Protein AF-A0A9J6D5P1-F1 (afdb_monomer_lite)

Secondary structure (DSSP, 8-state):
----TTS-HHHHHHHHHHSHHHHHHHHHHHHHHHTT-PPPPHHHHHHHHHHHHHHHHHHHHHHHHHHHHTT--HHHHTSHHHHHHHHH-GGGGGPPPHHHH--

pLDDT: mean 71.02, std 8.53, range [50.94, 88.19]

Organism: Rhipicephalus microplus (NCBI:txid6941)

Radius of gyration: 27.99 Å; chains: 1; bounding box: 47×36×72 Å

Foldseek 3Di:
DDDDPPDDPVVVVVCVCPDPVVVVVVVVQVVCVVVVNHDQDPVNVVVVVVVVVVVVVVVVVVVVVCVVVVPPPLVVCLDPNVVVCCVPPPVSVPPDRPVVVPD

Structure (mmCIF, N/C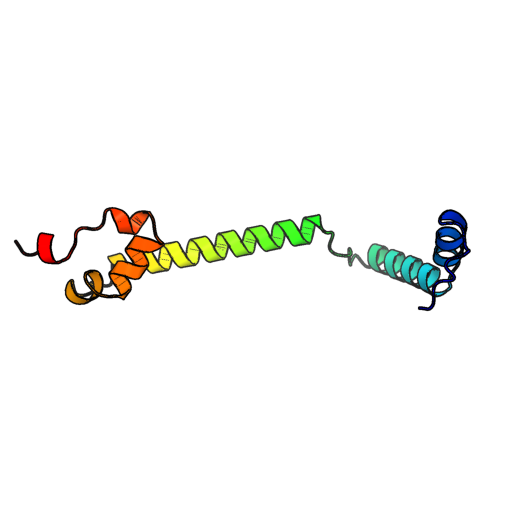A/C/O backbone):
data_AF-A0A9J6D5P1-F1
#
_entry.id   AF-A0A9J6D5P1-F1
#
loop_
_atom_site.group_PDB
_atom_site.id
_atom_site.type_symbol
_atom_site.label_atom_id
_atom_site.label_alt_id
_atom_site.label_comp_id
_atom_site.label_asym_id
_atom_site.label_entity_id
_atom_site.label_seq_id
_atom_site.pdbx_PDB_ins_code
_atom_site.Cartn_x
_atom_site.Cartn_y
_atom_site.Cartn_z
_atom_site.occupancy
_atom_site.B_iso_or_equiv
_at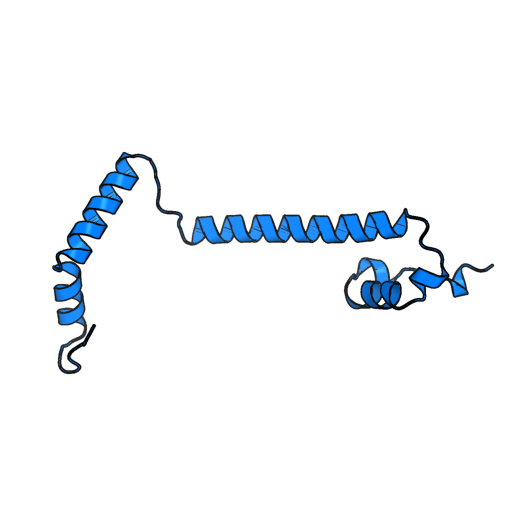om_site.auth_seq_id
_atom_site.auth_comp_id
_atom_site.auth_asym_id
_atom_site.auth_atom_id
_atom_site.pdbx_PDB_model_num
ATOM 1 N N . MET A 1 1 ? 6.036 -7.462 -38.461 1.00 51.38 1 MET A N 1
ATOM 2 C CA . MET A 1 1 ? 7.397 -7.777 -38.949 1.00 51.38 1 MET A CA 1
ATOM 3 C C . MET A 1 1 ? 7.387 -9.234 -39.354 1.00 51.38 1 MET A C 1
ATOM 5 O O . MET A 1 1 ? 7.145 -10.067 -38.495 1.00 51.38 1 MET A O 1
ATOM 9 N N . VAL A 1 2 ? 7.535 -9.529 -40.644 1.00 50.94 2 VAL A N 1
ATOM 10 C CA . VAL A 1 2 ? 7.569 -10.911 -41.141 1.00 50.94 2 VAL A CA 1
ATOM 11 C C . VAL A 1 2 ? 9.008 -11.396 -40.993 1.00 50.94 2 VAL A C 1
ATOM 13 O O . VAL A 1 2 ? 9.895 -10.912 -41.689 1.00 50.94 2 VAL A O 1
ATOM 16 N N . THR A 1 3 ? 9.274 -12.252 -40.010 1.00 65.19 3 THR A N 1
ATOM 17 C CA . THR A 1 3 ? 10.603 -12.839 -39.807 1.00 65.19 3 THR A CA 1
ATOM 18 C C . THR A 1 3 ? 10.721 -14.1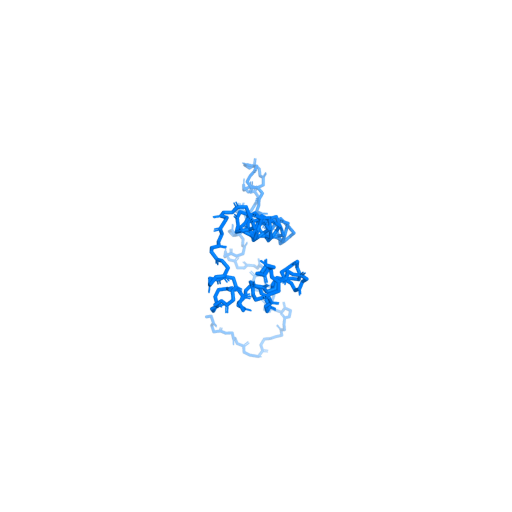11 -40.627 1.00 65.19 3 THR A C 1
ATOM 20 O O . THR A 1 3 ? 9.961 -15.048 -40.400 1.00 65.19 3 THR A O 1
ATOM 23 N N . ASP A 1 4 ? 11.681 -14.140 -41.545 1.00 71.94 4 ASP A N 1
ATOM 24 C CA . ASP A 1 4 ? 12.038 -15.338 -42.300 1.00 71.94 4 ASP A CA 1
ATOM 25 C C . ASP A 1 4 ? 12.570 -16.425 -41.337 1.00 71.94 4 ASP A C 1
ATOM 27 O O . ASP A 1 4 ? 13.595 -16.203 -40.673 1.00 71.94 4 ASP A O 1
ATOM 31 N N . PRO A 1 5 ? 11.880 -17.574 -41.207 1.00 72.31 5 PRO A N 1
ATOM 32 C CA . PRO A 1 5 ? 12.260 -18.631 -40.277 1.00 72.31 5 PRO A CA 1
ATOM 33 C C . PRO A 1 5 ? 13.568 -19.341 -40.663 1.00 72.31 5 PRO A C 1
ATOM 35 O O . PRO A 1 5 ? 14.165 -19.987 -39.803 1.00 72.31 5 PRO A O 1
ATOM 38 N N . ALA A 1 6 ? 14.052 -19.198 -41.903 1.00 81.38 6 ALA A N 1
ATOM 39 C CA . ALA A 1 6 ? 15.275 -19.854 -42.371 1.00 81.38 6 ALA A CA 1
ATOM 40 C C . ALA A 1 6 ? 16.570 -19.164 -41.899 1.00 81.38 6 ALA A C 1
ATOM 42 O O . ALA A 1 6 ? 17.654 -19.750 -41.961 1.00 81.38 6 ALA A O 1
ATOM 43 N N . LYS A 1 7 ? 16.495 -17.920 -41.406 1.00 80.81 7 LYS A N 1
ATOM 44 C CA . LYS A 1 7 ? 17.688 -17.161 -41.005 1.00 80.81 7 LYS A CA 1
ATOM 45 C C . LYS A 1 7 ? 18.237 -17.621 -39.657 1.00 80.81 7 LYS A C 1
ATOM 47 O O . LYS A 1 7 ? 17.507 -17.716 -38.661 1.00 80.81 7 LYS A O 1
ATOM 52 N N . LYS A 1 8 ? 19.559 -17.802 -39.575 1.00 84.81 8 LYS A N 1
ATOM 53 C CA . LYS A 1 8 ? 20.234 -18.106 -38.306 1.00 84.81 8 LYS A CA 1
ATOM 54 C C . LYS A 1 8 ? 20.025 -16.956 -37.304 1.00 84.81 8 LYS A C 1
ATOM 56 O O . LYS A 1 8 ? 19.928 -15.796 -37.711 1.00 84.81 8 LYS A O 1
ATOM 61 N N . PRO A 1 9 ? 19.951 -17.241 -35.991 1.00 82.06 9 PRO A N 1
ATOM 62 C CA . PRO A 1 9 ? 19.714 -16.214 -34.973 1.00 82.06 9 PRO A CA 1
ATOM 63 C C . PRO A 1 9 ? 20.711 -15.046 -35.026 1.00 82.06 9 PRO A C 1
ATOM 65 O O . PRO A 1 9 ? 20.314 -13.890 -34.903 1.00 82.06 9 PRO A O 1
ATOM 68 N N . TYR A 1 10 ? 21.991 -15.331 -35.284 1.00 82.62 10 TYR A N 1
ATOM 69 C CA . TYR A 1 10 ? 23.044 -14.312 -35.353 1.00 82.62 10 TYR A CA 1
ATOM 70 C C . TYR A 1 10 ? 22.884 -13.341 -36.526 1.00 82.62 10 TYR A C 1
ATOM 72 O O . TYR A 1 10 ? 23.125 -12.144 -36.366 1.00 82.62 10 TYR A O 1
ATOM 80 N N . ASP A 1 11 ? 22.426 -13.825 -37.680 1.00 84.19 11 ASP A N 1
ATOM 81 C CA . ASP A 1 11 ? 22.209 -12.981 -38.858 1.00 84.19 11 ASP A CA 1
ATOM 82 C C . ASP A 1 11 ? 21.033 -12.026 -38.632 1.00 84.19 11 ASP A C 1
ATOM 84 O O . ASP A 1 11 ? 21.114 -10.845 -38.963 1.00 84.19 11 ASP A O 1
ATOM 88 N N . ARG A 1 12 ? 19.981 -12.496 -37.949 1.00 81.44 12 ARG A N 1
ATOM 89 C CA . ARG A 1 12 ? 18.836 -11.663 -37.548 1.00 81.44 12 ARG A CA 1
ATOM 90 C C . ARG A 1 12 ? 19.238 -10.555 -36.575 1.00 81.44 12 ARG A C 1
ATOM 92 O O . ARG A 1 12 ? 18.790 -9.419 -36.719 1.00 81.44 12 ARG A O 1
ATOM 99 N N . ILE A 1 13 ? 20.101 -10.867 -35.607 1.00 83.69 13 ILE A N 1
ATOM 100 C CA . ILE A 1 13 ? 20.645 -9.867 -34.677 1.00 83.69 13 ILE A CA 1
ATOM 101 C C . ILE A 1 13 ? 21.475 -8.838 -35.446 1.00 83.69 13 ILE A C 1
ATOM 103 O O . ILE A 1 13 ? 21.304 -7.637 -35.243 1.00 83.69 13 ILE A O 1
ATOM 107 N N . ARG A 1 14 ? 22.333 -9.286 -36.367 1.00 85.12 14 ARG A N 1
ATOM 108 C CA . ARG A 1 14 ? 23.156 -8.394 -37.191 1.00 85.12 14 ARG A CA 1
ATOM 109 C C . ARG A 1 14 ? 22.296 -7.463 -38.050 1.00 85.12 14 ARG A C 1
ATOM 111 O O . ARG A 1 14 ? 22.543 -6.261 -38.052 1.00 85.12 14 ARG A O 1
ATOM 118 N N . GLU A 1 15 ? 21.268 -7.978 -38.721 1.00 85.94 15 GLU A N 1
ATOM 119 C CA . GLU A 1 15 ? 20.313 -7.167 -39.493 1.00 85.94 15 GLU A CA 1
ATOM 120 C C . GLU A 1 15 ? 19.595 -6.140 -38.612 1.00 85.94 15 GLU A C 1
ATOM 122 O O . GLU A 1 15 ? 19.481 -4.971 -38.984 1.00 85.94 15 GLU A O 1
ATOM 127 N N . HIS A 1 16 ? 19.160 -6.549 -37.417 1.00 83.81 16 HIS A N 1
ATOM 128 C CA . HIS A 1 16 ? 18.526 -5.642 -36.467 1.00 83.81 16 HIS A CA 1
ATOM 129 C C . HIS A 1 16 ? 19.470 -4.510 -36.044 1.00 83.81 16 HIS A C 1
ATOM 131 O O . HIS A 1 16 ? 19.086 -3.343 -36.134 1.00 83.81 16 HIS A O 1
ATOM 137 N N . LEU A 1 17 ? 20.707 -4.834 -35.652 1.00 84.25 17 LEU A N 1
ATOM 138 C CA . LEU A 1 17 ? 21.720 -3.854 -35.242 1.00 84.25 17 LEU A CA 1
ATOM 139 C C . LEU A 1 17 ? 22.066 -2.868 -36.366 1.00 84.25 17 LEU A C 1
ATOM 141 O O . LEU A 1 17 ? 22.318 -1.692 -36.107 1.00 84.25 17 LEU A O 1
ATOM 145 N N . MET A 1 18 ? 22.046 -3.331 -37.617 1.00 84.69 18 MET A N 1
ATOM 146 C CA . MET A 1 18 ? 22.342 -2.506 -38.791 1.00 84.69 18 MET A CA 1
ATOM 147 C C . MET A 1 18 ? 21.134 -1.717 -39.311 1.00 84.69 18 MET A C 1
ATOM 149 O O . MET A 1 18 ? 21.311 -0.810 -40.130 1.00 84.69 18 MET A O 1
ATOM 153 N N . SER A 1 19 ? 19.922 -2.021 -38.837 1.00 88.19 19 SER A N 1
ATOM 154 C CA . SER A 1 19 ? 18.697 -1.354 -39.276 1.00 88.19 19 SER A CA 1
ATOM 155 C C . SER A 1 19 ? 18.704 0.141 -38.944 1.00 88.19 19 SER A C 1
ATOM 157 O O . SER A 1 19 ? 19.156 0.567 -37.877 1.00 88.19 19 SER A O 1
ATOM 159 N N . SER A 1 20 ? 18.126 0.956 -39.831 1.00 82.56 20 SER A N 1
ATOM 160 C CA . SER A 1 20 ? 17.984 2.404 -39.615 1.00 82.56 20 SER A CA 1
ATOM 161 C C . SER A 1 20 ? 17.223 2.726 -38.327 1.00 82.56 20 SER A C 1
ATOM 163 O O . SER A 1 20 ? 17.505 3.723 -37.668 1.00 82.56 20 SER A O 1
ATOM 165 N N . ARG A 1 21 ? 16.298 1.844 -37.926 1.00 82.31 21 ARG A N 1
ATOM 166 C CA . ARG A 1 21 ? 15.535 1.970 -36.682 1.00 82.31 21 ARG A CA 1
ATOM 167 C C . ARG A 1 21 ? 16.423 1.831 -35.445 1.00 82.31 21 ARG A C 1
ATOM 169 O O . ARG A 1 21 ? 16.296 2.631 -34.526 1.00 82.31 21 ARG A O 1
ATOM 176 N N . HIS A 1 22 ? 17.323 0.847 -35.431 1.00 81.50 22 HIS A N 1
ATOM 177 C CA . HIS A 1 22 ? 18.251 0.647 -34.319 1.00 81.50 22 HIS A CA 1
ATOM 178 C C . HIS A 1 22 ? 19.288 1.774 -34.237 1.00 81.50 22 HIS A C 1
ATOM 180 O O . HIS A 1 22 ? 19.586 2.260 -33.148 1.00 81.50 22 HIS A O 1
ATOM 186 N N . LYS A 1 23 ? 19.785 2.247 -35.388 1.00 83.44 23 LYS A N 1
ATOM 187 C CA . LYS A 1 23 ? 20.692 3.404 -35.450 1.00 83.44 23 LYS A CA 1
ATOM 188 C C . LYS A 1 23 ? 20.045 4.663 -34.873 1.00 83.44 23 LYS A C 1
ATOM 190 O O . LYS A 1 23 ? 20.667 5.309 -34.038 1.00 83.44 23 LYS A O 1
ATOM 195 N N . LYS A 1 24 ? 18.792 4.943 -35.250 1.00 82.44 24 LYS A N 1
ATOM 196 C CA . LYS A 1 24 ? 18.019 6.069 -34.708 1.00 82.44 24 LYS A CA 1
ATOM 197 C C . LYS A 1 24 ? 17.795 5.938 -33.197 1.00 82.44 24 LYS A C 1
ATOM 199 O O . LYS A 1 24 ? 18.045 6.866 -32.450 1.00 82.44 24 LYS A O 1
ATOM 204 N N . PHE A 1 25 ? 17.428 4.749 -32.717 1.00 77.12 25 PHE A N 1
ATOM 205 C CA . PHE A 1 25 ? 17.273 4.516 -31.277 1.00 77.12 25 PHE A CA 1
ATOM 206 C C . PHE A 1 25 ? 18.575 4.766 -30.490 1.00 77.12 25 PHE A C 1
ATOM 208 O O . PHE A 1 25 ? 18.552 5.346 -29.408 1.00 77.12 25 PHE A O 1
ATOM 215 N N . LYS A 1 26 ? 19.728 4.363 -31.042 1.00 77.12 26 LYS A N 1
ATOM 216 C CA . LYS A 1 26 ? 21.049 4.619 -30.448 1.00 77.12 26 LYS A CA 1
ATOM 217 C C . LYS A 1 26 ? 21.419 6.105 -30.435 1.00 77.12 26 LYS A C 1
ATOM 219 O O . LYS A 1 26 ? 22.053 6.527 -29.473 1.00 77.12 26 LYS A O 1
ATOM 224 N N . THR A 1 27 ? 21.082 6.874 -31.472 1.00 76.56 27 THR A N 1
ATOM 225 C CA . THR A 1 27 ? 21.326 8.327 -31.495 1.00 76.56 27 THR A CA 1
ATOM 226 C C . THR A 1 27 ? 20.421 9.045 -30.505 1.00 76.56 27 THR A C 1
ATOM 228 O O . THR A 1 27 ? 20.937 9.758 -29.655 1.00 76.56 27 THR A O 1
ATOM 231 N N . ASP A 1 28 ? 19.123 8.736 -30.506 1.00 74.00 28 ASP A N 1
ATOM 232 C CA . ASP A 1 28 ? 18.140 9.341 -29.599 1.00 74.00 28 ASP A CA 1
ATOM 233 C C . ASP A 1 28 ? 18.488 9.041 -28.123 1.00 74.00 28 ASP A C 1
ATOM 235 O O . ASP A 1 28 ? 18.359 9.898 -27.253 1.00 74.00 28 ASP A O 1
ATOM 239 N N . SER A 1 29 ? 18.995 7.835 -27.827 1.00 65.19 29 SER A N 1
ATOM 240 C CA . SER A 1 29 ? 19.471 7.460 -26.485 1.00 65.19 29 SER A CA 1
ATOM 241 C C . SER A 1 29 ? 20.712 8.244 -26.056 1.00 65.19 29 SER A C 1
ATOM 243 O O . SER A 1 29 ? 20.804 8.634 -24.897 1.00 65.19 29 SER A O 1
ATOM 245 N N . LYS A 1 30 ? 21.668 8.478 -26.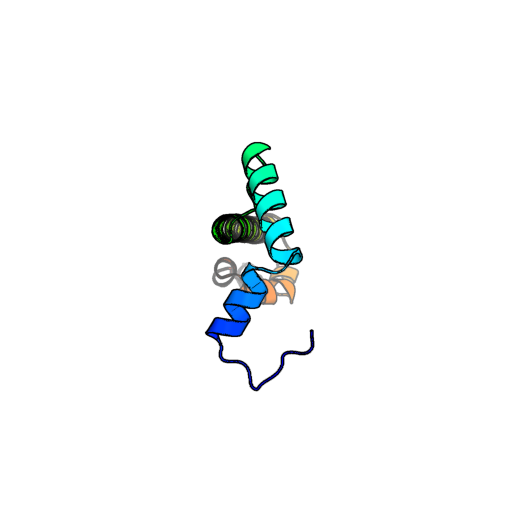964 1.00 67.94 30 LYS A N 1
ATOM 246 C CA . LYS A 1 30 ? 22.863 9.283 -26.663 1.00 67.94 30 LYS A CA 1
ATOM 247 C C . LYS A 1 30 ? 22.510 10.754 -26.471 1.00 67.94 30 LYS A C 1
ATOM 249 O O . LYS A 1 30 ? 23.048 11.390 -25.574 1.00 67.94 30 LYS A O 1
ATOM 254 N N . GLU A 1 31 ? 21.590 11.273 -27.281 1.00 65.19 31 GLU A N 1
ATOM 255 C CA . GLU A 1 31 ? 21.075 12.637 -27.154 1.00 65.19 31 GLU A CA 1
ATOM 256 C C . GLU A 1 31 ? 20.351 12.828 -25.811 1.00 65.19 31 GLU A C 1
ATOM 258 O O . GLU A 1 31 ? 20.607 13.810 -25.114 1.00 65.19 31 GLU A O 1
ATOM 263 N N . ALA A 1 32 ? 19.544 11.851 -25.384 1.00 60.41 32 ALA A N 1
ATOM 264 C CA . ALA A 1 32 ? 18.882 11.851 -24.078 1.00 60.41 32 ALA A CA 1
ATOM 265 C C . ALA A 1 32 ? 19.869 11.753 -22.895 1.00 60.41 32 ALA A C 1
ATOM 267 O O . ALA A 1 32 ? 19.695 12.450 -21.895 1.00 60.41 32 ALA A O 1
ATOM 268 N N . GLU A 1 33 ? 20.939 10.957 -23.016 1.00 61.56 33 GLU A N 1
ATOM 269 C CA . GLU A 1 33 ? 22.028 10.905 -22.026 1.00 61.56 33 GLU A CA 1
ATOM 270 C C . GLU A 1 33 ? 22.758 12.255 -21.913 1.00 61.56 33 GLU A C 1
ATOM 272 O O . GLU A 1 33 ? 23.006 12.726 -20.803 1.00 61.56 33 GLU A O 1
ATOM 277 N N . THR A 1 34 ? 23.035 12.928 -23.037 1.00 60.97 34 THR A N 1
ATOM 278 C CA . THR A 1 34 ? 23.641 14.274 -23.033 1.00 60.97 34 THR A CA 1
ATOM 279 C C . THR A 1 34 ? 22.692 15.373 -22.549 1.00 60.97 34 THR A C 1
ATOM 281 O O . THR A 1 34 ? 23.147 16.363 -21.983 1.00 60.97 34 THR A O 1
ATOM 284 N N . ALA A 1 35 ? 21.379 15.192 -22.716 1.00 62.94 35 ALA A N 1
ATOM 285 C CA . ALA A 1 35 ? 20.337 16.103 -22.239 1.00 62.94 35 ALA A CA 1
ATOM 286 C C . ALA A 1 35 ? 19.900 15.822 -20.783 1.00 62.94 35 ALA A C 1
ATOM 288 O O . ALA A 1 35 ? 18.903 16.378 -20.318 1.00 62.94 35 ALA A O 1
ATOM 289 N N . GLY A 1 36 ? 20.602 14.938 -20.061 1.00 57.34 36 GLY A N 1
ATOM 290 C CA . GLY A 1 36 ? 20.306 14.590 -18.665 1.00 57.34 36 GLY A CA 1
ATOM 291 C C . GLY A 1 36 ? 18.990 13.827 -18.461 1.00 57.34 36 GLY A C 1
ATOM 292 O O . GLY A 1 36 ? 18.571 13.596 -17.327 1.00 57.34 36 GLY A O 1
ATOM 293 N N . THR A 1 37 ? 18.327 13.408 -19.539 1.00 59.88 37 THR A N 1
ATOM 294 C CA . THR A 1 37 ? 17.080 12.640 -19.505 1.00 59.88 37 THR A CA 1
ATOM 295 C C . THR A 1 37 ? 17.418 11.152 -19.563 1.00 59.88 37 THR A C 1
ATOM 297 O O . THR A 1 37 ? 17.224 10.473 -20.568 1.00 59.88 37 THR A O 1
ATOM 300 N N . SER A 1 38 ? 17.964 10.645 -18.455 1.00 62.84 38 SER A N 1
ATOM 301 C CA . SER A 1 38 ? 18.234 9.216 -18.269 1.00 62.84 38 SER A CA 1
ATOM 302 C C . SER A 1 38 ? 16.953 8.409 -18.503 1.00 62.84 38 SER A C 1
ATOM 304 O O . SER A 1 38 ? 15.932 8.643 -17.844 1.00 62.84 38 SER A O 1
ATOM 306 N N . GLN A 1 39 ? 16.982 7.475 -19.460 1.00 64.38 39 GLN A N 1
ATOM 307 C CA . GLN A 1 39 ? 15.891 6.519 -19.628 1.00 64.38 39 GLN A CA 1
ATOM 308 C C . GLN A 1 39 ? 15.732 5.743 -18.318 1.00 64.38 39 GLN A C 1
ATOM 310 O O . GLN A 1 39 ? 16.693 5.163 -17.818 1.00 64.38 39 GLN A O 1
ATOM 315 N N . GLN A 1 40 ? 14.523 5.760 -17.749 1.00 64.25 40 GLN A N 1
ATOM 316 C CA . GLN A 1 40 ? 14.253 5.119 -16.463 1.00 64.25 40 GLN A CA 1
ATOM 317 C C . GLN A 1 40 ? 14.617 3.640 -16.549 1.00 64.25 40 GLN A C 1
ATOM 319 O O . GLN A 1 40 ? 14.065 2.895 -17.362 1.00 64.25 40 GLN A O 1
ATOM 324 N N . THR A 1 41 ? 15.565 3.219 -15.719 1.00 77.19 41 THR A N 1
ATOM 325 C CA . THR A 1 41 ? 16.003 1.829 -15.703 1.00 77.19 41 THR A CA 1
ATOM 326 C C . THR A 1 41 ? 14.903 0.947 -15.105 1.00 77.19 41 THR A C 1
ATOM 328 O O . THR A 1 41 ? 14.046 1.408 -14.345 1.00 77.19 41 THR A O 1
ATOM 331 N N . LEU A 1 42 ? 14.923 -0.358 -15.406 1.00 73.38 42 LEU A N 1
ATOM 332 C CA . LEU A 1 42 ? 14.029 -1.322 -14.742 1.00 73.38 42 LEU A CA 1
ATOM 333 C C . LEU A 1 42 ? 14.171 -1.258 -13.212 1.00 73.38 42 LEU A C 1
ATOM 335 O O . LEU A 1 42 ? 13.191 -1.429 -12.486 1.00 73.38 42 LEU A O 1
ATOM 339 N N . PHE A 1 43 ? 15.380 -0.953 -12.734 1.00 68.44 43 PHE A N 1
ATOM 340 C CA . PHE A 1 43 ? 15.661 -0.722 -11.325 1.00 68.44 43 PHE A CA 1
ATOM 341 C C . PHE A 1 43 ? 14.909 0.509 -10.793 1.00 68.44 43 PHE A C 1
ATOM 343 O O . PHE A 1 43 ? 14.180 0.386 -9.809 1.00 68.44 43 PHE A O 1
ATOM 350 N N . ASP A 1 44 ? 14.971 1.651 -11.484 1.00 70.31 44 ASP A N 1
ATOM 351 C CA . ASP A 1 44 ? 14.250 2.872 -11.090 1.00 70.31 44 ASP A CA 1
ATOM 352 C C . ASP A 1 44 ? 12.734 2.657 -11.032 1.00 70.31 44 ASP A C 1
ATOM 354 O O . ASP A 1 44 ? 12.064 3.112 -10.099 1.00 70.31 44 ASP A O 1
ATOM 358 N N . MET A 1 45 ? 12.186 1.919 -12.002 1.00 74.25 45 MET A N 1
ATOM 359 C CA . MET A 1 45 ? 10.766 1.566 -12.009 1.00 74.25 45 MET A CA 1
ATOM 360 C C . MET A 1 45 ? 10.397 0.672 -10.819 1.00 74.25 45 MET A C 1
ATOM 362 O O . MET A 1 45 ? 9.383 0.920 -10.163 1.00 74.25 45 MET A O 1
ATOM 366 N N . SER A 1 46 ? 11.233 -0.317 -10.487 1.00 72.25 46 SER A N 1
ATOM 367 C CA . SER A 1 46 ? 10.997 -1.209 -9.344 1.00 72.25 46 SER A CA 1
ATOM 368 C C . SER A 1 46 ? 11.038 -0.476 -7.996 1.00 72.25 46 SER A C 1
ATOM 370 O O . SER A 1 46 ? 10.181 -0.700 -7.140 1.00 72.25 46 SER A O 1
ATOM 372 N N . CYS A 1 47 ? 11.965 0.472 -7.825 1.00 70.56 47 CYS A N 1
ATOM 373 C CA . CYS A 1 47 ? 12.069 1.291 -6.618 1.00 70.56 47 CYS A CA 1
ATOM 374 C C . CYS A 1 47 ? 10.834 2.182 -6.425 1.00 70.56 47 CYS A C 1
ATOM 376 O O . CYS A 1 47 ? 10.290 2.257 -5.322 1.00 70.56 47 CYS A O 1
ATOM 378 N N . ARG A 1 48 ? 10.339 2.813 -7.499 1.00 72.25 48 ARG A N 1
ATOM 379 C CA . ARG A 1 48 ? 9.112 3.630 -7.456 1.00 72.25 48 ARG A CA 1
ATOM 380 C C . ARG A 1 48 ? 7.876 2.799 -7.140 1.00 72.25 48 ARG A C 1
ATOM 382 O O . ARG A 1 48 ? 7.029 3.240 -6.368 1.00 72.25 48 ARG A O 1
ATOM 389 N N . GLN A 1 49 ? 7.780 1.605 -7.717 1.00 71.25 49 GLN A N 1
ATOM 390 C CA . GLN A 1 49 ? 6.678 0.691 -7.440 1.00 71.25 49 GLN A CA 1
ATOM 391 C C . GLN A 1 49 ? 6.657 0.286 -5.959 1.00 71.25 49 GLN A C 1
ATOM 393 O O . GLN A 1 49 ? 5.620 0.384 -5.308 1.00 71.25 49 GLN A O 1
ATOM 398 N N . ARG A 1 50 ? 7.821 -0.042 -5.387 1.00 72.12 50 ARG A N 1
ATOM 399 C CA . ARG A 1 50 ? 7.963 -0.367 -3.961 1.00 72.12 50 ARG A CA 1
ATOM 400 C C . ARG A 1 50 ? 7.588 0.796 -3.038 1.00 72.12 50 ARG A C 1
ATOM 402 O O . ARG A 1 50 ? 6.977 0.582 -1.991 1.00 72.12 50 ARG A O 1
ATOM 409 N N . ALA A 1 51 ? 7.939 2.025 -3.418 1.00 72.94 51 ALA A N 1
ATOM 410 C CA . ALA A 1 51 ? 7.561 3.222 -2.669 1.00 72.94 51 ALA A CA 1
ATOM 411 C C . ALA A 1 51 ? 6.034 3.413 -2.652 1.00 72.94 51 ALA A C 1
ATOM 413 O O . ALA A 1 51 ? 5.460 3.617 -1.586 1.00 72.94 51 ALA A O 1
ATOM 414 N N . LYS A 1 52 ? 5.366 3.238 -3.802 1.00 73.56 52 LYS A N 1
ATOM 415 C CA . LYS A 1 52 ? 3.896 3.286 -3.897 1.00 73.56 52 LYS A CA 1
ATOM 416 C C . LYS A 1 52 ? 3.210 2.183 -3.094 1.00 73.56 52 LYS A C 1
ATOM 418 O O . LYS A 1 52 ? 2.181 2.423 -2.475 1.00 73.56 52 LYS A O 1
ATOM 423 N N . GLU A 1 53 ? 3.768 0.977 -3.083 1.00 72.19 53 GLU A N 1
ATOM 424 C CA . GLU A 1 53 ? 3.246 -0.128 -2.268 1.00 72.19 53 GLU A CA 1
ATOM 425 C C . GLU A 1 53 ? 3.381 0.159 -0.771 1.00 72.19 53 GLU A C 1
ATOM 427 O O . GLU A 1 53 ? 2.463 -0.124 -0.003 1.00 72.19 53 GLU A O 1
ATOM 432 N N . THR A 1 54 ? 4.491 0.779 -0.363 1.00 72.75 54 THR A N 1
ATOM 433 C CA . THR A 1 54 ? 4.694 1.240 1.018 1.00 72.75 54 THR A CA 1
ATOM 434 C C . THR A 1 54 ? 3.669 2.307 1.399 1.00 72.75 54 THR A C 1
ATOM 436 O O . THR A 1 54 ? 3.044 2.206 2.451 1.00 72.75 54 THR A O 1
ATOM 439 N N . GLU A 1 55 ? 3.440 3.286 0.522 1.00 73.44 55 GLU A N 1
ATOM 440 C CA . GLU A 1 55 ? 2.436 4.336 0.715 1.00 73.44 55 GLU A CA 1
ATOM 441 C C . GLU A 1 55 ? 1.019 3.752 0.836 1.00 73.44 55 GLU A C 1
ATOM 443 O O . GLU A 1 55 ? 0.293 4.069 1.776 1.00 73.44 55 GLU A O 1
ATOM 448 N N . ALA A 1 56 ? 0.646 2.815 -0.040 1.00 66.44 56 ALA A N 1
ATOM 449 C CA . ALA A 1 56 ? -0.639 2.123 0.040 1.00 66.44 56 ALA A CA 1
ATOM 450 C C . ALA A 1 56 ? -0.797 1.336 1.355 1.00 66.44 56 ALA A C 1
ATOM 452 O O . ALA A 1 56 ? -1.879 1.310 1.945 1.00 66.44 56 ALA A O 1
ATOM 453 N N . TYR A 1 57 ? 0.283 0.725 1.848 1.00 67.44 57 TYR A N 1
ATOM 454 C CA . TYR A 1 57 ? 0.283 0.029 3.133 1.00 67.44 57 TYR A CA 1
ATOM 455 C C . TYR A 1 57 ? 0.064 0.997 4.309 1.00 67.44 57 TYR A C 1
ATOM 457 O O . TYR A 1 57 ? -0.693 0.682 5.232 1.00 67.44 57 TYR A O 1
ATOM 465 N N . CYS A 1 58 ? 0.662 2.192 4.252 1.00 69.75 58 CYS A N 1
ATOM 466 C CA . CYS A 1 58 ? 0.420 3.268 5.216 1.00 69.75 58 CYS A CA 1
ATOM 467 C C . CYS A 1 58 ? -1.046 3.720 5.204 1.00 69.75 58 CYS A C 1
ATOM 469 O O . CYS A 1 58 ? -1.650 3.811 6.269 1.00 69.75 58 CYS A O 1
ATOM 471 N N . VAL A 1 59 ? -1.656 3.887 4.026 1.00 67.81 59 VAL A N 1
ATOM 472 C CA . VAL A 1 59 ? -3.072 4.281 3.897 1.00 67.81 59 VAL A CA 1
ATOM 473 C C . VAL A 1 59 ? -4.014 3.247 4.522 1.00 67.81 59 VAL A C 1
ATOM 475 O O . VAL A 1 59 ? -4.955 3.617 5.221 1.00 67.81 59 VAL A O 1
ATOM 478 N N . ILE A 1 60 ? -3.756 1.947 4.337 1.00 71.75 60 ILE A N 1
ATOM 479 C CA . ILE A 1 60 ? -4.543 0.888 4.995 1.00 71.75 60 ILE A CA 1
ATOM 480 C C . ILE A 1 60 ? -4.392 0.978 6.515 1.00 71.75 60 ILE A C 1
ATOM 482 O O . ILE A 1 60 ? -5.373 0.846 7.247 1.00 71.75 60 ILE A O 1
ATOM 486 N N . HIS A 1 61 ? -3.172 1.205 7.001 1.00 69.62 61 HIS A N 1
ATOM 487 C CA . HIS A 1 61 ? -2.911 1.310 8.430 1.00 69.62 61 HIS A CA 1
ATOM 488 C C . HIS A 1 61 ? -3.590 2.542 9.047 1.00 69.62 61 HIS A C 1
ATOM 490 O O . HIS A 1 61 ? -4.171 2.440 10.128 1.00 69.62 61 HIS A O 1
ATOM 496 N N . ASP A 1 62 ? -3.572 3.678 8.354 1.00 70.06 62 ASP A N 1
ATOM 497 C CA . ASP A 1 62 ? -4.241 4.904 8.785 1.00 70.06 62 ASP A CA 1
ATOM 498 C C . ASP A 1 62 ? -5.760 4.778 8.719 1.00 70.06 62 ASP A C 1
ATOM 500 O O . ASP A 1 62 ? -6.438 5.229 9.636 1.00 70.06 62 ASP A O 1
ATOM 504 N N . PHE A 1 63 ? -6.304 4.079 7.720 1.00 68.38 63 PHE A N 1
ATOM 505 C CA . PHE A 1 63 ? -7.725 3.746 7.671 1.00 68.38 63 PHE A CA 1
ATOM 506 C C . PHE A 1 63 ? -8.133 2.857 8.850 1.00 68.38 63 PHE A C 1
ATOM 508 O O . PHE A 1 63 ? -9.075 3.187 9.560 1.00 68.38 63 PHE A O 1
ATOM 515 N N . VAL A 1 64 ? -7.403 1.772 9.130 1.00 67.06 64 VAL A N 1
ATOM 516 C CA . VAL A 1 64 ? -7.678 0.895 10.286 1.00 67.06 64 VAL A CA 1
ATOM 517 C C . VAL A 1 64 ? -7.552 1.658 11.607 1.00 67.06 64 VAL A C 1
ATOM 519 O O . VAL A 1 64 ? -8.373 1.482 12.506 1.00 67.06 64 VAL A O 1
ATOM 522 N N . ARG A 1 65 ? -6.550 2.535 11.724 1.00 66.56 65 ARG A N 1
ATOM 523 C CA . ARG A 1 65 ? -6.355 3.398 12.891 1.00 66.56 65 ARG A CA 1
ATOM 524 C C . ARG A 1 65 ? -7.513 4.390 13.044 1.00 66.56 65 ARG A C 1
ATOM 526 O O . ARG A 1 65 ? -8.064 4.505 14.133 1.00 66.56 65 ARG A O 1
ATOM 533 N N . ALA A 1 66 ? -7.920 5.061 11.969 1.00 65.69 66 ALA A N 1
ATOM 534 C CA . ALA A 1 66 ? -9.056 5.976 11.959 1.00 65.69 66 ALA A CA 1
ATOM 535 C C . ALA A 1 66 ? -10.366 5.250 12.284 1.00 65.69 66 ALA A C 1
ATOM 537 O O . ALA A 1 66 ? -11.158 5.760 13.067 1.00 65.69 66 ALA A O 1
ATOM 538 N N . LEU A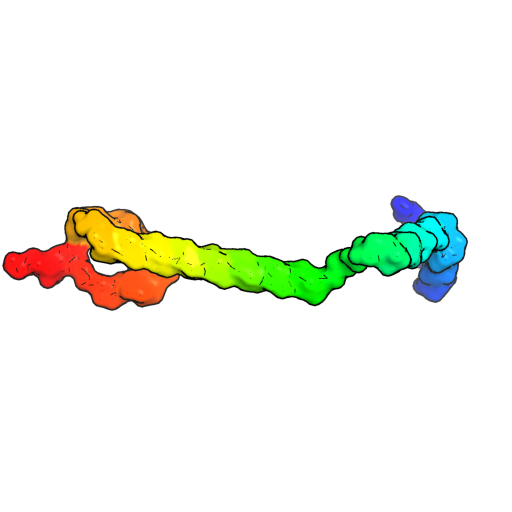 1 67 ? -10.560 4.030 11.774 1.00 64.00 67 LEU A N 1
ATOM 539 C CA . LEU A 1 67 ? -11.691 3.176 12.128 1.00 64.00 67 LEU A CA 1
ATOM 540 C C . LEU A 1 67 ? -11.721 2.897 13.639 1.00 64.00 67 LEU A C 1
ATOM 542 O O . LEU A 1 67 ? -12.761 3.089 14.265 1.00 64.00 67 LEU A O 1
ATOM 546 N N . ALA A 1 68 ? -10.584 2.536 14.243 1.00 62.78 68 ALA A N 1
ATOM 547 C CA . ALA A 1 68 ? -10.486 2.304 15.685 1.00 62.78 68 ALA A CA 1
ATOM 548 C C . ALA A 1 68 ? -10.814 3.555 16.525 1.00 62.78 68 ALA A C 1
ATOM 550 O O . ALA A 1 68 ? -11.404 3.430 17.596 1.00 62.78 68 ALA A O 1
ATOM 551 N N . TYR A 1 69 ? -10.473 4.754 16.038 1.00 64.12 69 TYR A N 1
ATOM 552 C CA . TYR A 1 69 ? -10.767 6.020 16.724 1.00 64.12 69 TYR A CA 1
ATOM 553 C C . TYR A 1 69 ? -12.144 6.612 16.406 1.00 64.12 69 TYR A C 1
ATOM 555 O O . TYR A 1 69 ? -12.665 7.384 17.204 1.00 64.12 69 TYR A O 1
ATOM 563 N N . SER A 1 70 ? -12.755 6.259 15.273 1.00 59.19 70 SER A N 1
ATOM 564 C CA . SER A 1 70 ? -13.999 6.881 14.790 1.00 59.19 70 SER A CA 1
ATOM 565 C C . SER A 1 70 ? -15.254 6.488 15.572 1.00 59.19 70 SER A C 1
ATOM 567 O O . SER A 1 70 ? -16.357 6.848 15.171 1.00 59.19 70 SER A O 1
ATOM 569 N N . GLY A 1 71 ? -15.113 5.766 16.691 1.00 59.09 71 GLY A N 1
ATOM 570 C CA . GLY A 1 71 ? -16.257 5.353 17.498 1.00 59.09 71 GLY A CA 1
ATOM 571 C C . GLY A 1 71 ? -17.272 4.584 16.659 1.00 59.09 71 GLY A C 1
ATOM 572 O O . GLY A 1 71 ? -18.474 4.790 16.822 1.00 59.09 71 GLY A O 1
ATOM 573 N N . ILE A 1 72 ? -16.787 3.746 15.726 1.00 58.97 72 ILE A N 1
ATOM 574 C CA . ILE A 1 72 ? -17.626 2.842 14.938 1.00 58.97 72 ILE A CA 1
ATOM 575 C C . ILE A 1 72 ? -18.540 2.164 15.931 1.00 58.97 72 ILE A C 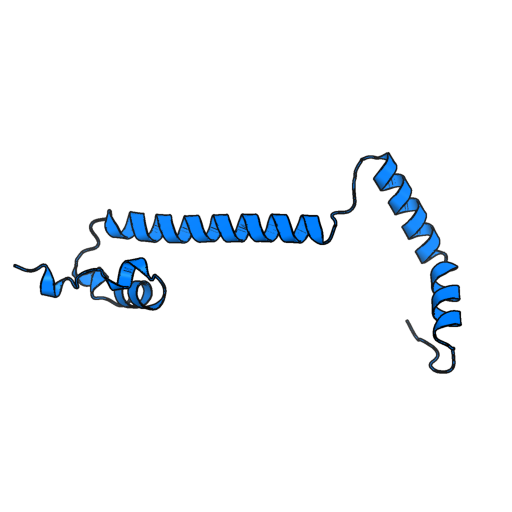1
ATOM 577 O O . ILE A 1 72 ? -18.069 1.465 16.834 1.00 58.97 72 ILE A O 1
ATOM 581 N N . SER A 1 73 ? -19.841 2.421 15.791 1.00 59.62 73 SER A N 1
ATOM 582 C CA . SER A 1 73 ? -20.819 1.799 16.666 1.00 59.62 73 SER A CA 1
ATOM 583 C C . SER A 1 73 ? -20.516 0.306 16.682 1.00 59.62 73 SER A C 1
ATOM 585 O O . SER A 1 73 ? -20.249 -0.292 15.638 1.00 59.62 73 SER A O 1
ATOM 587 N N . MET A 1 74 ? -20.515 -0.309 17.857 1.00 56.84 74 MET A N 1
ATOM 588 C CA . MET A 1 74 ? -20.199 -1.731 17.985 1.00 56.84 74 MET A CA 1
ATOM 589 C C . MET A 1 74 ? -20.982 -2.615 16.996 1.00 56.84 74 MET A C 1
ATOM 591 O O . MET A 1 74 ? -20.501 -3.652 16.557 1.00 56.84 74 MET A O 1
ATOM 595 N N . HIS A 1 75 ? -22.162 -2.148 16.582 1.00 60.97 75 HIS A N 1
ATOM 596 C CA . HIS A 1 75 ? -23.012 -2.771 15.578 1.00 60.97 75 HIS A CA 1
ATOM 597 C C . HIS A 1 75 ? -22.398 -2.838 14.164 1.00 60.97 75 HIS A C 1
ATOM 599 O O . HIS A 1 75 ? -22.686 -3.765 13.412 1.00 60.97 75 HIS A O 1
ATOM 605 N N . GLN A 1 76 ? -21.562 -1.870 13.784 1.00 64.19 76 GLN A N 1
ATOM 606 C CA . GLN A 1 76 ? -20.816 -1.854 12.521 1.00 64.19 76 GLN A CA 1
ATOM 607 C C . GLN A 1 76 ? -19.504 -2.655 12.619 1.00 64.19 76 GLN A C 1
ATOM 609 O O . GLN A 1 76 ? -19.098 -3.275 11.635 1.00 64.19 76 GLN A O 1
ATOM 614 N N . ALA A 1 77 ? -18.877 -2.706 13.802 1.00 63.28 77 ALA A N 1
ATOM 615 C CA . ALA A 1 77 ? -17.704 -3.547 14.080 1.00 63.28 77 ALA A CA 1
ATOM 616 C C . ALA A 1 77 ? -18.040 -5.054 14.153 1.00 63.28 77 ALA A C 1
ATOM 618 O O . ALA A 1 77 ? -17.201 -5.904 13.845 1.00 63.28 77 ALA A O 1
ATOM 619 N N . ASP A 1 78 ? -19.278 -5.387 14.514 1.00 71.88 78 ASP A N 1
ATOM 620 C CA . ASP A 1 78 ? -19.837 -6.743 14.425 1.00 71.88 78 ASP A CA 1
ATOM 621 C C . ASP A 1 78 ? -20.559 -6.995 13.085 1.00 71.88 78 ASP A C 1
ATOM 623 O O . ASP A 1 78 ? -21.097 -8.074 12.862 1.00 71.88 78 ASP A O 1
ATOM 627 N N . GLY A 1 79 ? -20.577 -6.003 12.188 1.00 75.88 79 GLY A N 1
ATOM 628 C CA . GLY A 1 79 ? -21.190 -6.092 10.866 1.00 75.88 79 GLY A CA 1
ATOM 629 C C . GLY A 1 79 ? -20.207 -6.479 9.750 1.00 75.88 79 GLY A C 1
ATOM 630 O O . GLY A 1 79 ? -19.023 -6.728 10.002 1.00 75.88 79 GLY A O 1
ATOM 631 N N . PRO A 1 80 ? -20.658 -6.443 8.480 1.00 79.50 80 PRO A N 1
ATOM 632 C CA . PRO A 1 80 ? -19.867 -6.877 7.321 1.00 79.50 80 PRO A CA 1
ATOM 633 C C . PRO A 1 80 ? -18.520 -6.157 7.174 1.00 79.50 80 PRO A C 1
ATOM 635 O O . PRO A 1 80 ? -17.543 -6.738 6.704 1.00 79.50 80 PRO A O 1
ATOM 638 N N . LEU A 1 81 ? -18.452 -4.890 7.599 1.00 74.94 81 LEU A N 1
ATOM 639 C CA . LEU A 1 81 ? -17.225 -4.096 7.578 1.00 74.94 81 LEU A CA 1
ATOM 640 C C . LEU A 1 81 ? -16.195 -4.604 8.597 1.00 74.94 81 LEU A C 1
ATOM 642 O O . LEU A 1 81 ? -15.009 -4.700 8.284 1.00 74.94 81 LEU A O 1
ATOM 646 N N . GLY A 1 82 ? -16.641 -4.968 9.799 1.00 76.44 82 GLY A N 1
ATOM 647 C CA . GLY A 1 82 ? -15.782 -5.575 10.810 1.00 76.44 82 GLY A CA 1
ATOM 648 C C . GLY A 1 82 ? -15.286 -6.962 10.409 1.00 76.44 82 GLY A C 1
ATOM 649 O O . GLY A 1 82 ? -14.115 -7.277 10.619 1.00 76.44 82 GLY A O 1
ATOM 650 N N . ASP A 1 83 ? -16.131 -7.766 9.758 1.00 79.38 83 ASP A N 1
ATOM 651 C CA . ASP A 1 83 ? -15.730 -9.068 9.209 1.00 79.38 83 ASP A CA 1
ATOM 652 C C . ASP A 1 83 ? -14.696 -8.926 8.094 1.00 79.38 83 ASP A C 1
ATOM 654 O O . ASP A 1 83 ? -13.694 -9.648 8.069 1.00 79.38 83 ASP A O 1
ATOM 658 N N . PHE A 1 84 ? -14.892 -7.949 7.208 1.00 80.69 84 PHE A N 1
ATOM 659 C CA . PHE A 1 84 ? -13.911 -7.596 6.191 1.00 80.69 84 PHE A CA 1
ATOM 660 C C . PHE A 1 84 ? -12.571 -7.200 6.827 1.00 80.69 84 PHE A C 1
ATOM 662 O O . PHE A 1 84 ? -11.527 -7.754 6.469 1.00 80.69 84 PHE A O 1
ATOM 669 N N . ALA A 1 85 ? -12.591 -6.310 7.823 1.00 76.19 85 ALA A N 1
ATOM 670 C CA . ALA A 1 85 ? -11.386 -5.886 8.529 1.00 76.19 85 ALA A CA 1
ATOM 671 C C . ALA A 1 85 ? -10.686 -7.064 9.231 1.00 76.19 85 ALA A C 1
ATOM 673 O O . ALA A 1 85 ? -9.479 -7.227 9.077 1.00 76.19 85 ALA A O 1
ATOM 674 N N . ARG A 1 86 ? -11.414 -7.948 9.929 1.00 76.19 86 ARG A N 1
ATOM 675 C CA . ARG A 1 86 ? -10.849 -9.153 10.575 1.00 76.19 86 ARG A CA 1
ATOM 676 C C . ARG A 1 86 ? -10.224 -10.131 9.579 1.00 76.19 86 ARG A C 1
ATOM 678 O O . ARG A 1 86 ? -9.222 -10.782 9.894 1.00 76.19 86 ARG A O 1
ATOM 685 N N . LYS A 1 87 ? -10.804 -10.247 8.382 1.00 81.94 87 LYS A N 1
ATOM 686 C CA . LYS A 1 87 ? -10.321 -11.152 7.333 1.00 81.94 87 LYS A CA 1
ATOM 687 C C . LYS A 1 87 ? -8.994 -10.682 6.738 1.00 81.94 87 LYS A C 1
ATOM 689 O O . LYS A 1 87 ? -8.096 -11.505 6.557 1.00 81.94 87 LYS A O 1
ATOM 694 N N . TYR A 1 88 ? -8.861 -9.385 6.460 1.00 78.44 88 TYR A N 1
ATOM 695 C CA . TYR A 1 88 ? -7.724 -8.848 5.704 1.00 78.44 88 TYR A CA 1
ATOM 696 C C . TYR A 1 88 ? -6.684 -8.106 6.558 1.00 78.44 88 TYR A C 1
ATOM 698 O O . TYR A 1 88 ? -5.498 -8.134 6.232 1.00 78.44 88 TYR A O 1
ATOM 706 N N . CYS A 1 89 ? -7.070 -7.509 7.687 1.00 72.62 89 CYS A N 1
ATOM 707 C CA . CYS A 1 89 ? -6.155 -6.791 8.574 1.00 72.62 89 CYS A CA 1
ATOM 708 C C . CYS A 1 89 ? -5.778 -7.649 9.786 1.00 72.62 89 CYS A C 1
ATOM 710 O O . CYS A 1 89 ? -6.597 -7.929 10.660 1.00 72.62 89 CYS A O 1
ATOM 712 N N . LYS A 1 90 ? -4.492 -8.011 9.899 1.00 75.06 90 LYS A N 1
ATOM 713 C CA . LYS A 1 90 ? -3.974 -8.770 11.055 1.00 75.06 90 LYS A CA 1
ATOM 714 C C . LYS A 1 90 ? -4.241 -8.063 12.390 1.00 75.06 90 LYS A C 1
ATOM 716 O O . LYS A 1 90 ? -4.601 -8.734 13.350 1.00 75.06 90 LYS A O 1
ATOM 721 N N . ALA A 1 91 ? -4.123 -6.734 12.427 1.00 68.69 91 ALA A N 1
ATOM 722 C CA . ALA A 1 91 ? -4.369 -5.927 13.625 1.00 68.69 91 ALA A CA 1
ATOM 723 C C . ALA A 1 91 ? -5.828 -5.994 14.112 1.00 68.69 91 ALA A C 1
ATOM 725 O O . ALA A 1 91 ? -6.085 -5.908 15.307 1.00 68.69 91 ALA A O 1
ATOM 726 N N . ALA A 1 92 ? -6.783 -6.206 13.202 1.00 67.31 92 ALA A N 1
ATOM 727 C CA . ALA A 1 92 ? -8.199 -6.294 13.541 1.00 67.31 92 ALA A CA 1
ATOM 728 C C . ALA A 1 92 ? -8.608 -7.684 14.065 1.00 67.31 92 ALA A C 1
ATOM 730 O O . ALA A 1 92 ? -9.705 -7.833 14.592 1.00 67.31 92 ALA A O 1
ATOM 731 N N . LYS A 1 93 ? -7.753 -8.717 13.972 1.00 71.88 93 LYS A N 1
ATOM 732 C CA . LYS A 1 93 ? -8.080 -10.068 14.474 1.00 71.88 93 LYS A CA 1
ATOM 733 C C . LYS A 1 93 ? -8.212 -10.139 15.993 1.00 71.88 93 LYS A C 1
ATOM 735 O O . LYS A 1 93 ? -8.951 -10.976 16.496 1.00 71.88 93 LYS A O 1
ATOM 740 N N . THR A 1 94 ? -7.485 -9.289 16.711 1.00 70.88 94 THR A N 1
ATOM 741 C CA . THR A 1 94 ? -7.507 -9.225 18.178 1.00 70.88 94 THR A CA 1
ATOM 742 C C . THR A 1 94 ? -8.531 -8.225 18.707 1.00 70.88 94 THR A C 1
ATOM 744 O O . THR A 1 94 ? -8.640 -8.063 19.920 1.00 70.88 94 THR A O 1
ATOM 747 N N . MET A 1 95 ? -9.268 -7.537 17.828 1.00 69.75 95 MET A N 1
ATOM 748 C CA . MET A 1 95 ? -10.302 -6.600 18.252 1.00 69.75 95 MET A CA 1
ATOM 749 C C . MET A 1 95 ? -11.453 -7.372 18.916 1.00 69.75 95 MET A C 1
ATOM 751 O O . MET A 1 95 ? -11.976 -8.315 18.313 1.00 69.75 95 MET A O 1
ATOM 755 N N . PRO A 1 96 ? -11.861 -7.000 20.140 1.00 66.19 96 PRO A N 1
ATOM 756 C CA . PRO A 1 96 ? -13.028 -7.594 20.771 1.00 66.19 96 PRO A CA 1
ATOM 757 C C . PRO A 1 96 ? -14.281 -7.259 19.956 1.00 66.19 96 PRO A C 1
ATOM 759 O O . PRO A 1 96 ? -14.436 -6.141 19.465 1.00 66.19 96 PRO A O 1
ATOM 762 N N . THR A 1 97 ? -15.171 -8.238 19.800 1.00 69.38 97 THR A N 1
ATOM 763 C CA . THR A 1 97 ? -16.499 -7.996 19.234 1.00 69.38 97 THR A CA 1
ATOM 764 C C . THR A 1 97 ? -17.297 -7.094 20.161 1.00 69.38 97 THR A C 1
ATOM 766 O O . THR A 1 97 ? -17.122 -7.117 21.383 1.00 69.38 97 THR A O 1
ATOM 769 N N . GLY A 1 98 ? -18.212 -6.324 19.586 1.00 66.25 98 GLY A N 1
ATOM 770 C CA . GLY A 1 98 ? -19.127 -5.470 20.325 1.00 66.25 98 GLY A CA 1
ATOM 771 C C . GLY A 1 98 ? -19.878 -6.231 21.413 1.00 66.25 98 GLY A C 1
ATOM 772 O O . GLY A 1 98 ? -19.971 -5.772 22.547 1.00 66.25 98 GLY A O 1
ATOM 773 N N . GLN A 1 99 ? -20.330 -7.450 21.123 1.00 64.31 99 GLN A N 1
ATOM 774 C CA . GLN A 1 99 ? -20.956 -8.322 22.126 1.00 64.31 99 GLN A CA 1
ATOM 775 C C . GLN A 1 99 ? -20.104 -8.555 23.387 1.00 64.31 99 GLN A C 1
ATOM 777 O O . GLN A 1 99 ? -20.672 -8.695 24.463 1.00 64.31 99 GLN A O 1
ATOM 782 N N . ARG A 1 100 ? -18.765 -8.570 23.288 1.00 64.75 100 ARG A N 1
ATOM 783 C CA . ARG A 1 100 ? -17.862 -8.734 24.447 1.00 64.75 100 ARG A CA 1
ATOM 784 C C . ARG A 1 100 ? -17.573 -7.425 25.186 1.00 64.75 100 ARG A C 1
ATOM 786 O O . ARG A 1 100 ? -17.021 -7.474 26.278 1.00 64.75 100 ARG A O 1
ATOM 793 N N . LEU A 1 101 ? -17.901 -6.280 24.586 1.00 61.81 101 LEU A N 1
ATOM 794 C CA . LEU A 1 101 ? -17.695 -4.944 25.154 1.00 61.81 101 LEU A CA 1
ATOM 795 C C . LEU A 1 101 ? -18.946 -4.381 25.848 1.00 61.81 101 LEU A C 1
ATOM 797 O O . LEU A 1 101 ? -18.824 -3.431 26.617 1.00 61.81 101 LEU A O 1
ATOM 801 N N . ARG A 1 102 ? -20.133 -4.957 25.609 1.00 57.41 102 ARG A N 1
ATOM 802 C CA . ARG A 1 102 ? -21.327 -4.748 26.449 1.00 57.41 102 ARG A CA 1
ATOM 803 C C . ARG A 1 102 ? -21.118 -5.476 27.784 1.00 57.41 102 ARG A C 1
ATOM 805 O O . ARG A 1 102 ? -21.541 -6.620 27.933 1.00 57.41 102 ARG A O 1
ATOM 812 N N . LEU A 1 103 ? -20.399 -4.828 28.699 1.00 52.38 103 LEU A N 1
ATOM 813 C CA . LEU A 1 103 ? -20.521 -5.067 30.140 1.00 52.38 103 LEU A CA 1
ATOM 814 C C . LEU A 1 103 ? -21.795 -4.395 30.657 1.00 52.38 103 LEU A C 1
ATOM 816 O O . LEU A 1 103 ? -22.108 -3.290 30.155 1.00 52.38 103 LEU A O 1
#

Sequence (103 aa):
MVTDPAKKPYDRIREHLMSSRHKKFKTDSKEAETAGTSQQTLFDMSCRQRAKETEAYCVIHDFVRALAYSGISMHQADGPLGDFARKYCKAAKTMPTGQRLRL